Protein AF-A0A938DKQ5-F1 (afdb_monomer)

Radius of gyration: 28.53 Å; Cα contacts (8 Å, |Δi|>4): 12; chains: 1; bounding box: 39×79×62 Å

Secondary structure (DSSP, 8-state):
-------HHHHHHHHHHHHHHTS-HHHHHHHHHHHHHHHHHHHHHHHHHHHSPPPHHHHHHHHT---PSPP-THHHHGGGS---------------

Foldseek 3Di:
DDDDDDDPVVVVVLVVVCVVVVHDSVVSVVVVVVVVVVVVVVVVVVVVPVVDDQDPVSVVVVVVPPPDDDPPPVVVVVVPDDPDPPDDDDDDDDDD

Mean predicted aligned error: 17.16 Å

Structure (mmCIF, N/CA/C/O backbone):
data_AF-A0A938DKQ5-F1
#
_entry.id   AF-A0A938DKQ5-F1
#
loop_
_atom_site.group_PDB
_atom_site.id
_atom_site.type_symbol
_atom_site.label_atom_id
_atom_site.label_alt_id
_atom_site.label_comp_id
_atom_site.label_asym_id
_atom_site.label_entity_id
_atom_site.label_seq_id
_atom_site.pdbx_PDB_ins_code
_atom_site.Cartn_x
_atom_site.Cartn_y
_atom_site.Cartn_z
_atom_site.occupancy
_atom_site.B_iso_or_equiv
_atom_site.auth_seq_id
_atom_site.auth_comp_id
_atom_site.auth_asym_id
_atom_site.auth_atom_id
_atom_site.pdbx_PDB_model_num
ATOM 1 N N . MET A 1 1 ? 8.141 9.716 10.888 1.00 74.69 1 MET A N 1
ATOM 2 C CA . MET A 1 1 ? 6.676 9.574 11.025 1.00 74.69 1 MET A CA 1
ATOM 3 C C . MET A 1 1 ? 6.046 10.372 9.894 1.00 74.69 1 MET A C 1
ATOM 5 O O . MET A 1 1 ? 6.362 11.548 9.784 1.00 74.69 1 MET A O 1
ATOM 9 N N . LEU A 1 2 ? 5.272 9.738 9.011 1.00 79.25 2 LEU A N 1
ATOM 10 C CA . LEU A 1 2 ? 4.572 10.424 7.918 1.00 79.25 2 LEU A CA 1
ATOM 11 C C . LEU A 1 2 ? 3.162 10.771 8.406 1.00 79.25 2 LEU A C 1
ATOM 13 O O . LEU A 1 2 ? 2.487 9.900 8.950 1.00 79.25 2 LEU A O 1
ATOM 17 N N . SER A 1 3 ? 2.738 12.020 8.237 1.00 87.06 3 SER A N 1
ATOM 18 C CA . SER A 1 3 ? 1.382 12.465 8.561 1.00 87.06 3 SER A CA 1
ATOM 19 C C . SER A 1 3 ? 0.753 13.054 7.311 1.00 87.06 3 SER A C 1
ATOM 21 O O . SER A 1 3 ? 1.359 13.895 6.650 1.00 87.06 3 SER A O 1
ATOM 23 N N . PHE A 1 4 ? -0.443 12.591 6.976 1.00 89.00 4 PHE A N 1
ATOM 24 C CA . PHE A 1 4 ? -1.206 13.066 5.834 1.00 89.00 4 PHE A CA 1
ATOM 25 C C . PHE A 1 4 ? -2.685 13.094 6.200 1.00 89.00 4 PHE A C 1
ATOM 27 O O . PHE A 1 4 ? -3.130 12.387 7.107 1.00 89.00 4 PHE A O 1
ATOM 34 N N . ARG A 1 5 ? -3.442 13.947 5.510 1.00 94.62 5 ARG A N 1
ATOM 35 C CA . ARG A 1 5 ? -4.895 13.965 5.649 1.00 94.62 5 ARG A CA 1
ATOM 36 C C . ARG A 1 5 ? -5.495 12.884 4.769 1.00 94.62 5 ARG A C 1
ATOM 38 O O . ARG A 1 5 ? -5.070 12.699 3.634 1.00 94.62 5 ARG A O 1
ATOM 45 N N . VAL A 1 6 ? -6.482 12.204 5.317 1.00 93.75 6 VAL A N 1
ATOM 46 C CA . VAL A 1 6 ? -7.245 11.143 4.674 1.00 93.75 6 VAL A CA 1
ATOM 47 C C . VAL A 1 6 ? -8.717 11.412 4.956 1.00 93.75 6 VAL A C 1
ATOM 49 O O . VAL A 1 6 ? -9.039 12.050 5.965 1.00 93.75 6 VAL A O 1
ATOM 52 N N . ALA A 1 7 ? -9.589 10.992 4.047 1.00 97.19 7 ALA A N 1
ATOM 53 C CA . ALA A 1 7 ? -11.020 11.101 4.258 1.00 97.19 7 ALA A CA 1
ATOM 54 C C . ALA A 1 7 ? -11.444 10.240 5.463 1.00 97.19 7 ALA A C 1
ATOM 56 O O . ALA A 1 7 ? -10.782 9.251 5.801 1.00 97.19 7 ALA A O 1
ATOM 57 N N . THR A 1 8 ? -12.509 10.636 6.158 1.00 97.19 8 THR A N 1
ATOM 58 C CA . THR A 1 8 ? -12.945 9.940 7.380 1.00 97.19 8 THR A CA 1
ATOM 59 C C . THR A 1 8 ? -13.326 8.494 7.067 1.00 97.19 8 THR A C 1
ATOM 61 O O . THR A 1 8 ? -12.915 7.579 7.775 1.00 97.19 8 THR A O 1
ATOM 64 N N . GLU A 1 9 ? -14.019 8.288 5.951 1.00 97.69 9 GLU A N 1
ATOM 65 C CA . GLU A 1 9 ? -14.428 6.988 5.429 1.00 97.69 9 GLU A CA 1
ATOM 66 C C . GLU A 1 9 ? -13.240 6.042 5.195 1.00 97.69 9 GLU A C 1
ATOM 68 O O . GLU A 1 9 ? -13.275 4.876 5.591 1.00 97.69 9 GLU A O 1
ATOM 73 N N . ASP A 1 10 ? -12.144 6.552 4.637 1.00 96.31 10 ASP A N 1
ATOM 74 C CA . ASP A 1 10 ? -10.933 5.778 4.374 1.00 96.31 10 ASP A CA 1
ATOM 75 C C . ASP A 1 10 ? -10.202 5.428 5.680 1.00 96.31 10 ASP A C 1
ATOM 77 O O . ASP A 1 10 ? -9.670 4.324 5.838 1.00 96.31 10 ASP A O 1
ATOM 81 N N . ALA A 1 11 ? -10.195 6.347 6.651 1.00 95.56 11 ALA A N 1
ATOM 82 C CA . ALA A 1 11 ? -9.604 6.109 7.966 1.00 95.56 11 ALA A CA 1
ATOM 83 C C . ALA A 1 11 ? -10.373 5.037 8.760 1.00 95.56 11 ALA A C 1
ATOM 85 O O . ALA A 1 11 ? -9.761 4.188 9.425 1.00 95.56 11 ALA A O 1
ATOM 86 N N . GLU A 1 12 ? -11.703 5.054 8.674 1.00 97.88 12 GLU A N 1
ATOM 87 C CA . GLU A 1 12 ? -12.582 4.041 9.259 1.00 97.88 12 GLU A CA 1
ATOM 88 C C . GLU A 1 12 ? -12.397 2.690 8.569 1.00 97.88 12 GLU A C 1
ATOM 90 O O . GLU A 1 12 ? -12.208 1.674 9.243 1.00 97.88 12 GLU A O 1
ATOM 95 N N . ALA A 1 13 ? -12.347 2.674 7.235 1.00 97.56 13 ALA A N 1
ATOM 96 C CA . ALA A 1 13 ? -12.095 1.464 6.465 1.00 97.56 13 ALA A CA 1
ATOM 97 C C . ALA A 1 13 ? -10.741 0.835 6.826 1.00 97.56 13 ALA A C 1
ATOM 99 O O . ALA A 1 13 ? -10.674 -0.369 7.090 1.00 97.56 13 ALA A O 1
ATOM 100 N N . ALA A 1 14 ? -9.673 1.637 6.907 1.00 96.50 14 ALA A N 1
ATOM 101 C CA . ALA A 1 14 ? -8.346 1.169 7.302 1.00 96.50 14 ALA A CA 1
ATOM 102 C C . ALA A 1 14 ? -8.347 0.586 8.722 1.00 96.50 14 ALA A C 1
ATOM 104 O O . ALA A 1 14 ? -7.757 -0.467 8.960 1.00 96.50 14 ALA A O 1
ATOM 105 N N . THR A 1 15 ? -9.045 1.234 9.657 1.00 96.94 15 THR A N 1
ATOM 106 C CA . THR A 1 15 ? -9.203 0.736 11.031 1.00 96.94 15 THR A CA 1
ATOM 107 C C . THR A 1 15 ? -9.962 -0.593 11.056 1.00 96.94 15 THR A C 1
ATOM 109 O O . THR A 1 15 ? -9.522 -1.546 11.699 1.00 96.94 15 THR A O 1
ATOM 112 N N . GLY A 1 16 ? -11.062 -0.700 10.308 1.00 98.31 16 GLY A N 1
ATOM 113 C CA . GLY A 1 16 ? -11.862 -1.920 10.224 1.00 98.31 16 GLY A CA 1
ATOM 114 C C . GLY A 1 16 ? -11.102 -3.095 9.605 1.00 98.31 16 GLY A C 1
ATO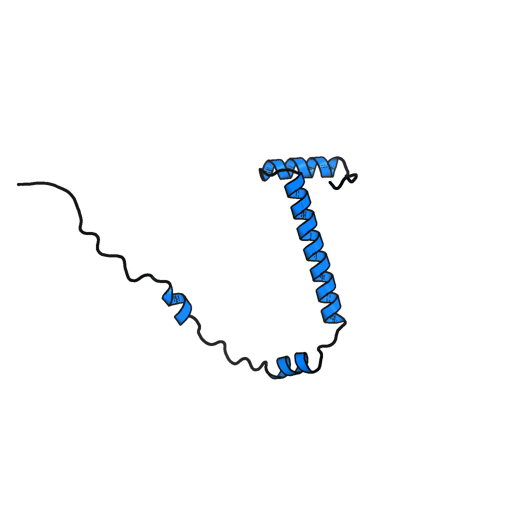M 115 O O . GLY A 1 16 ? -11.181 -4.215 10.107 1.00 98.31 16 GLY A O 1
ATOM 116 N N . TRP A 1 17 ? -10.337 -2.853 8.538 1.00 98.38 17 TRP A N 1
ATOM 117 C CA . TRP A 1 17 ? -9.495 -3.880 7.920 1.00 98.38 17 TRP A CA 1
ATOM 118 C C . TRP A 1 17 ? -8.338 -4.302 8.818 1.00 98.38 17 TRP A C 1
ATOM 120 O O . TRP A 1 17 ? -8.107 -5.500 8.956 1.00 98.38 17 TRP A O 1
ATOM 130 N N . ALA A 1 18 ? -7.658 -3.356 9.469 1.00 98.12 18 ALA A N 1
ATOM 131 C CA . ALA A 1 18 ? -6.598 -3.662 10.427 1.00 98.12 18 ALA A CA 1
ATOM 132 C C . ALA A 1 18 ? -7.118 -4.561 11.562 1.00 98.12 18 ALA A C 1
ATOM 134 O O . ALA A 1 18 ? -6.508 -5.584 11.866 1.00 98.12 18 ALA A O 1
ATOM 135 N N . GLY A 1 19 ? -8.308 -4.250 12.094 1.00 98.31 19 GLY A N 1
ATOM 136 C CA . GLY A 1 19 ? -8.985 -5.078 13.094 1.00 98.31 19 GLY A CA 1
ATOM 137 C C . GLY A 1 19 ? -9.310 -6.489 12.596 1.00 98.31 19 GLY A C 1
ATOM 138 O O . GLY A 1 19 ? -9.021 -7.460 13.289 1.00 98.31 19 GLY A O 1
ATOM 139 N N . ARG A 1 20 ? -9.848 -6.629 11.375 1.00 98.31 20 ARG A N 1
ATOM 140 C CA . ARG A 1 20 ? -10.135 -7.948 10.773 1.00 98.31 20 ARG A CA 1
ATOM 141 C C . ARG A 1 20 ? -8.882 -8.782 10.517 1.00 98.31 20 ARG A C 1
ATOM 143 O O . ARG A 1 20 ? -8.936 -10.000 10.623 1.00 98.31 20 ARG A O 1
ATOM 150 N N . LEU A 1 21 ? -7.782 -8.130 10.155 1.00 97.50 21 LEU A N 1
ATOM 151 C CA . LEU A 1 21 ? -6.503 -8.776 9.863 1.00 97.50 21 LEU A CA 1
ATOM 152 C C . LEU A 1 21 ? -5.664 -9.027 11.126 1.00 97.50 21 LEU A C 1
ATOM 154 O O . LEU A 1 21 ? -4.646 -9.706 11.043 1.00 97.50 21 LEU A O 1
ATOM 158 N N . GLY A 1 22 ? -6.070 -8.489 12.282 1.00 98.19 22 GLY A N 1
ATOM 159 C CA . GLY A 1 22 ? -5.327 -8.621 13.537 1.00 98.19 22 GLY A CA 1
ATOM 160 C C . GLY A 1 22 ? -3.974 -7.902 13.528 1.00 98.19 22 GLY A C 1
ATOM 161 O O . GLY A 1 22 ? -3.062 -8.313 14.241 1.00 98.19 22 GLY A O 1
ATOM 162 N N . ILE A 1 23 ? -3.827 -6.852 12.716 1.00 98.19 23 ILE A N 1
ATOM 163 C CA . ILE A 1 23 ? -2.583 -6.083 12.575 1.00 98.19 23 ILE A CA 1
ATOM 164 C C . ILE A 1 23 ? -2.785 -4.627 12.980 1.00 98.19 23 ILE A C 1
ATOM 166 O O . ILE A 1 23 ? -3.905 -4.121 13.035 1.00 98.19 23 ILE A O 1
ATOM 170 N N . ASP A 1 24 ? -1.682 -3.922 13.220 1.00 97.12 24 ASP A N 1
ATOM 171 C CA . ASP A 1 24 ? -1.740 -2.487 13.475 1.00 97.12 24 ASP A CA 1
ATOM 172 C C . ASP A 1 24 ? -2.086 -1.694 12.201 1.00 97.12 24 ASP A C 1
ATOM 174 O O . ASP A 1 24 ? -1.649 -2.013 11.090 1.00 97.12 24 ASP A O 1
ATOM 178 N N . ARG A 1 25 ? -2.819 -0.586 12.359 1.00 94.94 25 ARG A N 1
ATOM 179 C CA . ARG A 1 25 ? -3.184 0.299 11.242 1.00 94.94 25 ARG A CA 1
ATOM 180 C C . ARG A 1 25 ? -1.955 0.833 10.502 1.00 94.94 25 ARG A C 1
ATOM 182 O O . ARG A 1 25 ? -1.978 0.953 9.279 1.00 94.94 25 ARG A O 1
ATOM 189 N N . SER A 1 26 ? -0.875 1.162 11.214 1.00 94.38 26 SER A N 1
ATOM 190 C CA . SER A 1 26 ? 0.360 1.638 10.580 1.00 94.38 26 SER A CA 1
ATOM 191 C C . SER A 1 26 ? 1.054 0.544 9.773 1.00 94.38 26 SER A C 1
ATOM 193 O O . SER A 1 26 ? 1.684 0.853 8.762 1.00 94.38 26 SER A O 1
ATOM 195 N N . GLN A 1 27 ? 0.920 -0.723 10.179 1.00 96.75 27 GLN A N 1
ATOM 196 C CA . GLN A 1 27 ? 1.418 -1.859 9.412 1.00 96.75 27 GLN A CA 1
ATOM 197 C C . GLN A 1 27 ? 0.638 -2.002 8.105 1.00 96.75 27 GLN A C 1
ATOM 199 O O . GLN A 1 27 ? 1.257 -2.001 7.045 1.00 96.75 27 GLN A O 1
ATOM 204 N N . LEU A 1 28 ? -0.698 -1.994 8.168 1.00 96.88 28 LEU A N 1
ATOM 205 C CA . LEU A 1 28 ? -1.556 -2.054 6.980 1.00 96.88 28 LEU A CA 1
ATOM 206 C C . LEU A 1 28 ? -1.199 -0.963 5.956 1.00 96.88 28 LEU A C 1
ATOM 208 O O . LEU A 1 28 ? -1.001 -1.247 4.777 1.00 96.88 28 LEU A O 1
ATOM 212 N N . LEU A 1 29 ? -1.077 0.288 6.411 1.00 95.44 29 LEU A N 1
ATOM 213 C CA . LEU A 1 29 ? -0.761 1.419 5.533 1.00 95.44 29 LEU A CA 1
ATOM 214 C C . LEU A 1 29 ? 0.659 1.339 4.958 1.00 95.44 29 LEU A C 1
ATOM 216 O O . LEU A 1 29 ? 0.875 1.700 3.801 1.00 95.44 29 LEU A O 1
ATOM 220 N N . ARG A 1 30 ? 1.631 0.854 5.741 1.00 94.94 30 ARG A N 1
ATOM 221 C CA . ARG A 1 30 ? 3.007 0.645 5.267 1.00 94.94 30 ARG A CA 1
ATOM 222 C C . ARG A 1 30 ? 3.059 -0.422 4.177 1.00 94.94 30 ARG A C 1
ATOM 224 O O . ARG A 1 30 ? 3.771 -0.242 3.192 1.00 94.94 30 ARG A O 1
ATOM 231 N N . ASP A 1 31 ? 2.304 -1.500 4.343 1.00 97.00 31 ASP A N 1
ATOM 232 C CA . ASP A 1 31 ? 2.253 -2.598 3.380 1.00 97.00 31 ASP A CA 1
ATOM 233 C C . ASP A 1 31 ? 1.559 -2.166 2.089 1.00 97.00 31 ASP A C 1
ATOM 235 O O . ASP A 1 31 ? 2.102 -2.375 1.004 1.00 97.00 31 ASP A O 1
ATOM 239 N N . ALA A 1 32 ? 0.436 -1.452 2.197 1.00 95.94 32 ALA A N 1
ATOM 240 C CA . ALA A 1 32 ? -0.253 -0.873 1.048 1.00 95.94 32 ALA A CA 1
ATOM 241 C C . ALA A 1 32 ? 0.645 0.097 0.260 1.00 95.94 32 ALA A C 1
ATOM 243 O O . ALA A 1 32 ? 0.748 -0.009 -0.964 1.00 95.94 32 ALA A O 1
ATOM 244 N N . LEU A 1 33 ? 1.348 1.003 0.952 1.00 95.31 33 LEU A N 1
ATOM 245 C CA . LEU A 1 33 ? 2.290 1.929 0.318 1.00 95.31 33 LEU A CA 1
ATOM 246 C C . LEU A 1 33 ? 3.418 1.175 -0.390 1.00 95.31 33 LEU A C 1
ATOM 248 O O . LEU A 1 33 ? 3.744 1.481 -1.534 1.00 95.31 33 LEU A O 1
ATOM 252 N N . ARG A 1 34 ? 4.000 0.171 0.269 1.00 96.38 34 ARG A N 1
ATOM 253 C CA . ARG A 1 34 ? 5.073 -0.643 -0.306 1.00 96.38 34 ARG A CA 1
ATOM 254 C C . ARG A 1 34 ? 4.615 -1.377 -1.564 1.00 96.38 34 ARG A C 1
ATOM 256 O O . ARG A 1 34 ? 5.311 -1.307 -2.570 1.00 96.38 34 ARG A O 1
ATOM 263 N N . HIS A 1 35 ? 3.445 -2.014 -1.544 1.00 96.88 35 HIS A N 1
ATOM 264 C CA . HIS A 1 35 ? 2.886 -2.665 -2.732 1.00 96.88 35 HIS A CA 1
ATOM 265 C C . HIS A 1 35 ? 2.639 -1.670 -3.868 1.00 96.88 35 HIS A C 1
ATOM 267 O O . HIS A 1 35 ? 2.955 -1.958 -5.021 1.00 96.88 35 HIS A O 1
ATOM 273 N N . HIS A 1 36 ? 2.133 -0.476 -3.552 1.00 96.12 36 HIS A N 1
ATOM 274 C CA . HIS A 1 36 ? 1.902 0.550 -4.562 1.00 96.12 36 HIS A CA 1
ATOM 275 C C . HIS A 1 36 ? 3.206 1.049 -5.198 1.00 96.12 36 HIS A C 1
ATOM 277 O O . HIS A 1 36 ? 3.272 1.194 -6.416 1.00 96.12 36 HIS A O 1
ATOM 283 N N . LEU A 1 37 ? 4.253 1.265 -4.395 1.00 95.81 37 LEU A N 1
ATOM 284 C CA . LEU A 1 37 ? 5.566 1.677 -4.894 1.00 95.81 37 LEU A CA 1
ATOM 285 C C . LEU A 1 37 ? 6.216 0.598 -5.764 1.00 95.81 37 LEU A C 1
ATOM 287 O O . LEU A 1 37 ? 6.773 0.925 -6.806 1.00 95.81 37 LEU A O 1
ATOM 291 N N . VAL A 1 38 ? 6.108 -0.675 -5.376 1.00 95.50 38 VAL A N 1
ATOM 292 C CA . VAL A 1 38 ? 6.601 -1.797 -6.191 1.00 95.50 38 VAL A CA 1
ATOM 293 C C . VAL A 1 38 ? 5.871 -1.858 -7.532 1.00 95.50 38 VAL A C 1
ATOM 295 O O . VAL A 1 38 ? 6.520 -1.994 -8.564 1.00 95.50 38 VAL A O 1
ATOM 298 N N . ARG A 1 39 ? 4.543 -1.689 -7.544 1.00 93.31 39 ARG A N 1
ATOM 299 C CA . ARG A 1 39 ? 3.764 -1.631 -8.789 1.00 93.31 39 ARG A CA 1
ATOM 300 C C . ARG A 1 39 ? 4.224 -0.483 -9.694 1.00 93.31 39 ARG A C 1
ATOM 302 O O . ARG A 1 39 ? 4.453 -0.710 -10.873 1.00 93.31 39 ARG A O 1
ATOM 309 N N . LEU A 1 40 ? 4.395 0.723 -9.145 1.00 93.69 40 LEU A N 1
ATOM 310 C CA . LEU A 1 40 ? 4.870 1.886 -9.907 1.00 93.69 40 LEU A CA 1
ATOM 311 C C . LEU A 1 40 ? 6.284 1.685 -10.467 1.00 93.69 40 LEU A C 1
ATOM 313 O O . LEU A 1 40 ? 6.565 2.104 -11.587 1.00 93.69 40 LEU A O 1
ATOM 317 N N . ALA A 1 41 ? 7.174 1.054 -9.696 1.00 86.50 41 ALA A N 1
ATOM 318 C CA . ALA A 1 41 ? 8.509 0.707 -10.170 1.00 86.50 41 ALA A CA 1
ATOM 319 C C . ALA A 1 41 ? 8.437 -0.297 -11.329 1.00 86.50 41 ALA A C 1
ATOM 321 O O . ALA A 1 41 ? 9.060 -0.069 -12.358 1.00 86.50 41 ALA A O 1
ATOM 322 N N . GLY A 1 42 ? 7.606 -1.336 -11.205 1.00 82.12 42 GLY A N 1
ATOM 323 C CA . GLY A 1 42 ? 7.397 -2.320 -12.268 1.00 82.12 42 GLY A CA 1
ATOM 324 C C . GLY A 1 42 ? 6.809 -1.719 -13.549 1.00 82.12 42 GLY A C 1
ATOM 325 O O . GLY A 1 42 ? 7.278 -2.036 -14.635 1.00 82.12 42 GLY A O 1
ATOM 326 N N . GLU A 1 43 ? 5.831 -0.816 -13.444 1.00 84.06 43 GLU A N 1
ATOM 327 C CA . GLU A 1 43 ? 5.273 -0.099 -14.606 1.00 84.06 43 GLU A CA 1
ATOM 328 C C . GLU A 1 43 ? 6.348 0.717 -15.327 1.00 84.06 43 GLU A C 1
ATOM 330 O O . GLU A 1 43 ? 6.473 0.658 -16.548 1.00 84.06 43 GLU A O 1
ATOM 335 N N . ARG A 1 44 ? 7.189 1.411 -14.558 1.00 72.81 44 ARG A N 1
ATOM 336 C CA . ARG A 1 44 ? 8.305 2.183 -15.102 1.00 72.81 44 ARG A CA 1
ATOM 337 C C . ARG A 1 44 ? 9.390 1.297 -15.719 1.00 72.81 44 ARG A C 1
ATOM 339 O O . ARG A 1 44 ? 9.993 1.701 -16.710 1.00 72.81 44 ARG A O 1
ATOM 346 N N . ASP A 1 45 ? 9.640 0.120 -15.156 1.00 75.19 45 ASP A N 1
ATOM 347 C CA . ASP A 1 45 ? 10.569 -0.850 -15.734 1.00 75.19 45 ASP A CA 1
ATOM 348 C C . ASP A 1 45 ? 10.030 -1.376 -17.068 1.00 75.19 45 ASP A C 1
ATOM 350 O O . ASP A 1 45 ? 10.776 -1.407 -18.042 1.00 75.19 45 ASP A O 1
ATOM 354 N N . VAL A 1 46 ? 8.736 -1.707 -17.164 1.00 71.75 46 VAL A N 1
ATOM 355 C CA . VAL A 1 46 ? 8.098 -2.100 -18.435 1.00 71.75 46 VAL A CA 1
ATOM 356 C C . VAL A 1 46 ? 8.235 -0.993 -19.480 1.00 71.75 46 VAL A C 1
ATOM 358 O O . VAL A 1 46 ? 8.667 -1.270 -20.598 1.00 71.75 46 VAL A O 1
ATOM 361 N N . ASP A 1 47 ? 7.954 0.260 -19.120 1.00 69.62 47 ASP A N 1
ATOM 362 C CA . ASP A 1 47 ? 8.152 1.396 -20.026 1.00 69.62 47 ASP A CA 1
ATOM 363 C C . ASP A 1 47 ? 9.622 1.529 -20.458 1.00 69.62 47 ASP A C 1
ATOM 365 O O . ASP A 1 47 ? 9.913 1.788 -21.627 1.00 69.62 47 ASP A O 1
ATOM 369 N N . ALA A 1 48 ? 10.572 1.305 -19.546 1.00 65.69 48 ALA A N 1
ATOM 370 C CA . ALA A 1 48 ? 11.997 1.324 -19.865 1.00 65.69 48 ALA A CA 1
ATOM 371 C C . ALA A 1 48 ? 12.394 0.198 -20.836 1.00 65.69 48 ALA A C 1
ATOM 373 O O . ALA A 1 48 ? 13.157 0.451 -21.769 1.00 65.69 48 ALA A O 1
ATOM 374 N N . TRP A 1 49 ? 11.848 -1.010 -20.664 1.00 60.47 49 TRP A N 1
ATOM 375 C CA . TRP A 1 49 ? 12.036 -2.139 -21.583 1.00 60.47 49 TRP A CA 1
ATOM 376 C C . TRP A 1 49 ? 11.398 -1.897 -22.958 1.00 60.47 49 TRP A C 1
ATOM 378 O O . TRP A 1 49 ? 11.948 -2.330 -23.965 1.00 60.47 49 TRP A O 1
ATOM 388 N N . LEU A 1 50 ? 10.272 -1.179 -23.029 1.00 67.81 50 LEU A N 1
ATOM 389 C CA . LEU A 1 50 ? 9.626 -0.821 -24.298 1.00 67.81 50 LEU A CA 1
ATOM 390 C C . LEU A 1 50 ? 10.372 0.289 -25.055 1.00 67.81 50 LEU A C 1
ATOM 392 O O . LEU A 1 50 ? 10.372 0.305 -26.285 1.00 67.81 50 LEU A O 1
ATOM 396 N N . ILE A 1 51 ? 11.000 1.223 -24.336 1.00 71.31 51 ILE A N 1
ATOM 397 C CA . ILE A 1 51 ? 11.697 2.374 -24.929 1.00 71.31 51 ILE A CA 1
ATOM 398 C C . ILE A 1 51 ? 13.152 2.039 -25.282 1.00 71.31 51 ILE A C 1
ATOM 400 O O . ILE A 1 51 ? 13.703 2.625 -26.217 1.00 71.31 51 ILE A O 1
ATOM 404 N N . ARG A 1 52 ? 13.791 1.106 -24.564 1.00 64.75 52 ARG A N 1
ATOM 405 C CA . ARG A 1 52 ? 15.160 0.668 -24.851 1.00 64.75 52 ARG A CA 1
ATOM 406 C C . ARG A 1 52 ? 15.129 -0.557 -25.771 1.00 64.75 52 ARG A C 1
ATOM 408 O O . ARG A 1 52 ? 14.907 -1.662 -25.283 1.00 64.75 52 ARG A O 1
ATOM 415 N N . PRO A 1 53 ? 15.396 -0.411 -27.083 1.00 64.12 53 PRO A N 1
ATOM 416 C CA . PRO A 1 53 ? 15.650 -1.580 -27.913 1.00 64.12 53 PRO A CA 1
ATOM 417 C C . PRO A 1 53 ? 16.827 -2.370 -27.327 1.00 64.12 53 PRO A C 1
ATOM 419 O O . PRO A 1 53 ? 17.828 -1.763 -26.936 1.00 64.12 53 PRO A O 1
ATOM 422 N N . LEU A 1 54 ? 16.689 -3.702 -27.281 1.00 70.62 54 LEU A N 1
ATOM 423 C CA . LEU A 1 54 ? 17.726 -4.630 -26.813 1.00 70.62 54 LEU A CA 1
ATOM 424 C C . LEU A 1 54 ? 19.063 -4.259 -27.447 1.00 70.62 54 LEU A C 1
ATOM 426 O O . LEU A 1 54 ? 19.132 -4.079 -28.671 1.00 70.62 54 LEU A O 1
ATOM 430 N N . ASP A 1 55 ? 20.105 -4.127 -26.635 1.00 76.50 55 ASP A N 1
ATOM 431 C CA . ASP A 1 55 ? 21.436 -3.884 -27.170 1.00 76.50 55 ASP A CA 1
ATOM 432 C C . ASP A 1 55 ? 21.969 -5.118 -27.917 1.00 76.50 55 ASP A C 1
ATOM 434 O O . ASP A 1 55 ? 21.386 -6.201 -27.881 1.00 76.50 55 ASP A O 1
ATOM 438 N N . GLU A 1 56 ? 23.066 -4.948 -28.654 1.00 73.94 56 GLU A N 1
ATOM 439 C CA . GLU A 1 56 ? 23.623 -6.008 -29.504 1.00 73.94 56 GLU A CA 1
ATOM 440 C C . GLU A 1 56 ? 23.948 -7.292 -28.719 1.00 73.94 56 GLU A C 1
ATOM 442 O O . GLU A 1 56 ? 23.822 -8.396 -29.243 1.00 73.94 56 GLU A O 1
ATOM 447 N N . ARG A 1 57 ? 24.324 -7.170 -27.438 1.00 72.88 57 ARG A N 1
ATOM 448 C CA . ARG A 1 57 ? 24.661 -8.322 -26.590 1.00 72.88 57 ARG A CA 1
ATOM 449 C C . ARG A 1 57 ? 23.407 -9.029 -26.090 1.00 72.88 57 ARG A C 1
ATOM 451 O O . ARG A 1 57 ? 23.365 -10.254 -26.076 1.00 72.88 57 ARG A O 1
ATOM 458 N N . GLU A 1 58 ? 22.393 -8.266 -25.697 1.00 75.25 58 GLU A N 1
ATOM 459 C CA . GLU A 1 58 ? 21.084 -8.783 -25.291 1.00 75.25 58 GLU A CA 1
ATOM 460 C C . GLU A 1 58 ? 20.356 -9.445 -26.476 1.00 75.25 58 GLU A C 1
ATOM 462 O O . GLU A 1 58 ? 19.689 -10.466 -26.313 1.00 75.25 58 GLU A O 1
ATOM 467 N N . ARG A 1 59 ? 20.538 -8.917 -27.692 1.00 73.94 59 ARG A N 1
ATOM 468 C CA . ARG A 1 59 ? 19.993 -9.490 -28.929 1.00 73.94 59 ARG A CA 1
ATOM 469 C C . ARG A 1 59 ? 20.678 -10.799 -29.316 1.00 73.94 59 ARG A C 1
ATOM 471 O O . ARG A 1 59 ? 19.988 -11.748 -29.669 1.00 73.94 59 ARG A O 1
ATOM 478 N N . ALA A 1 60 ? 21.995 -10.894 -29.132 1.00 76.50 60 ALA A N 1
ATOM 479 C CA . ALA A 1 60 ? 22.735 -12.140 -29.330 1.00 76.50 60 ALA A CA 1
ATOM 480 C C . ALA A 1 60 ? 22.266 -13.277 -28.395 1.00 76.50 60 ALA A C 1
ATOM 482 O O . ALA A 1 60 ? 22.385 -14.445 -28.750 1.00 76.50 60 ALA A O 1
ATOM 483 N N . LEU A 1 61 ? 21.697 -12.966 -27.220 1.00 69.62 61 LEU A N 1
ATOM 484 C CA . LEU A 1 61 ? 21.057 -13.971 -26.358 1.00 69.62 61 LEU A CA 1
ATOM 485 C C . LEU A 1 61 ? 19.722 -14.485 -26.919 1.00 69.62 61 LEU A C 1
ATOM 487 O O . LEU A 1 61 ? 19.373 -15.638 -26.669 1.00 69.62 61 LEU A O 1
ATOM 491 N N . ALA A 1 62 ? 18.982 -13.664 -27.669 1.00 66.94 62 ALA A N 1
ATOM 492 C CA . ALA A 1 62 ? 17.759 -14.097 -28.345 1.00 66.94 62 ALA A CA 1
ATOM 493 C C . ALA A 1 62 ? 18.065 -15.050 -29.513 1.00 66.94 62 ALA A C 1
ATOM 495 O O . ALA A 1 62 ? 17.307 -15.987 -29.744 1.00 66.94 62 ALA A O 1
ATOM 496 N N . ASP A 1 63 ? 19.208 -14.874 -30.182 1.00 66.00 63 ASP A N 1
ATOM 497 C CA . ASP A 1 63 ? 19.679 -15.784 -31.237 1.00 66.00 63 ASP A CA 1
ATOM 498 C C . ASP A 1 63 ? 20.075 -17.170 -30.694 1.00 66.00 63 ASP A C 1
ATOM 500 O O . ASP A 1 63 ? 20.042 -18.161 -31.421 1.00 66.00 63 ASP A O 1
ATOM 504 N N . VAL A 1 64 ? 20.412 -17.263 -29.402 1.00 66.50 64 VAL A N 1
ATOM 505 C CA . VAL A 1 64 ? 20.723 -18.525 -28.703 1.00 66.50 64 VAL A CA 1
ATOM 506 C C . VAL A 1 64 ? 19.449 -19.243 -28.234 1.00 66.50 64 VAL A C 1
ATOM 508 O O . VAL A 1 64 ? 19.520 -20.373 -27.759 1.00 66.50 64 VAL A O 1
ATOM 511 N N . ALA A 1 65 ? 18.267 -18.637 -28.393 1.00 56.31 65 ALA A N 1
ATOM 512 C CA . ALA A 1 65 ? 17.022 -19.161 -27.846 1.00 56.31 65 ALA A CA 1
ATOM 513 C C . ALA A 1 65 ? 16.393 -20.333 -28.626 1.00 56.31 65 ALA A C 1
ATOM 515 O O . ALA A 1 65 ? 15.182 -20.531 -28.558 1.00 56.31 65 ALA A O 1
ATOM 516 N N . ASP A 1 66 ? 17.207 -21.166 -29.276 1.00 61.91 66 ASP A N 1
ATOM 517 C CA . ASP A 1 66 ? 16.873 -22.574 -29.521 1.00 61.91 66 ASP A CA 1
ATOM 518 C C . ASP A 1 66 ? 17.167 -23.367 -28.237 1.00 61.91 66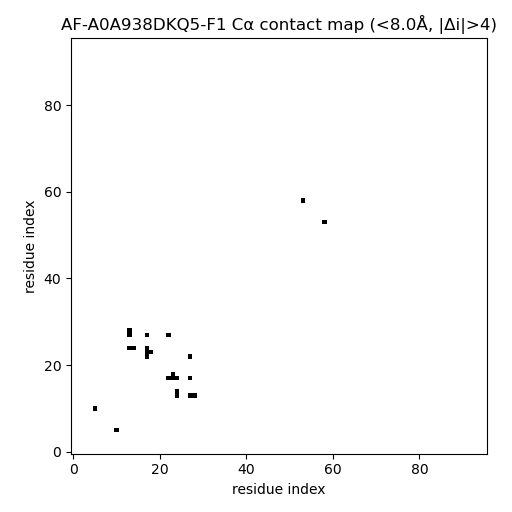 ASP A C 1
ATOM 520 O O . ASP A 1 66 ? 18.010 -24.265 -28.183 1.00 61.91 66 ASP A O 1
ATOM 524 N N . TRP A 1 67 ? 16.511 -22.960 -27.143 1.00 65.12 67 TRP A N 1
ATOM 525 C CA . TRP A 1 67 ? 16.469 -23.758 -25.926 1.00 65.12 67 TRP A CA 1
ATOM 526 C C . TRP A 1 67 ? 15.647 -24.984 -26.299 1.00 65.12 67 TRP A C 1
ATOM 528 O O . TRP A 1 67 ? 14.416 -24.938 -26.281 1.00 65.12 67 TRP A O 1
ATOM 538 N N . GLY A 1 68 ? 16.340 -26.031 -26.748 1.00 67.25 68 GLY A N 1
ATOM 539 C CA . GLY A 1 68 ? 15.749 -27.307 -27.123 1.00 67.25 68 GLY A CA 1
ATOM 540 C C . GLY A 1 68 ? 14.780 -27.836 -26.055 1.00 67.25 68 GLY A C 1
ATOM 541 O O . GLY A 1 68 ? 14.684 -27.280 -24.957 1.00 67.25 68 GLY A O 1
ATOM 542 N N . PRO A 1 69 ? 14.028 -28.906 -26.361 1.00 72.38 69 PRO A N 1
ATOM 543 C CA . PRO A 1 69 ? 12.974 -29.413 -25.487 1.00 72.38 69 PRO A CA 1
ATOM 544 C C . PRO A 1 69 ? 13.473 -29.519 -24.045 1.00 72.38 69 PRO A C 1
ATOM 546 O O . PRO A 1 69 ? 14.537 -30.085 -23.804 1.00 72.38 69 PRO A O 1
ATOM 549 N N . ALA A 1 70 ? 12.721 -28.923 -23.115 1.00 71.06 70 ALA A N 1
ATOM 550 C CA . ALA A 1 70 ? 13.110 -28.863 -21.715 1.00 71.06 70 ALA A CA 1
ATOM 551 C C . ALA A 1 70 ? 13.469 -30.270 -21.220 1.00 71.06 70 ALA A C 1
ATOM 553 O O . ALA A 1 70 ? 12.645 -31.183 -21.304 1.00 71.06 70 ALA A O 1
ATOM 554 N N . GLU A 1 71 ? 14.707 -30.440 -20.752 1.00 68.19 71 GLU A N 1
ATOM 555 C CA . GLU A 1 71 ? 15.158 -31.701 -20.167 1.00 68.19 71 GLU A CA 1
ATOM 556 C C . GLU A 1 71 ? 14.230 -32.099 -19.010 1.00 68.19 71 GLU A C 1
ATOM 558 O O . GLU A 1 71 ? 13.706 -31.246 -18.288 1.00 68.19 71 GLU A O 1
ATOM 563 N N . ASP A 1 72 ? 13.992 -33.400 -18.851 1.00 70.38 72 ASP A N 1
ATOM 564 C CA . ASP A 1 72 ? 13.131 -33.908 -17.789 1.00 70.38 72 ASP A CA 1
ATOM 565 C C . ASP A 1 72 ? 13.869 -33.861 -16.443 1.00 70.38 72 ASP A C 1
ATOM 567 O O . ASP A 1 72 ? 14.627 -34.757 -16.073 1.00 70.38 72 ASP A O 1
ATOM 571 N N . TRP A 1 73 ? 13.636 -32.788 -15.690 1.00 77.88 73 TRP A N 1
ATOM 572 C CA . TRP A 1 73 ? 14.191 -32.586 -14.352 1.00 77.88 73 TRP A CA 1
ATOM 573 C C . TRP A 1 73 ? 13.463 -33.397 -13.262 1.00 77.88 73 TRP A C 1
ATOM 575 O O . TRP A 1 73 ? 13.712 -33.184 -12.075 1.00 77.88 73 TRP A O 1
ATOM 585 N N . SER A 1 74 ? 12.586 -34.348 -13.612 1.00 76.81 74 SER A N 1
ATOM 586 C CA . SER A 1 74 ? 11.859 -35.184 -12.637 1.00 76.81 74 SER A CA 1
ATOM 587 C C . SER A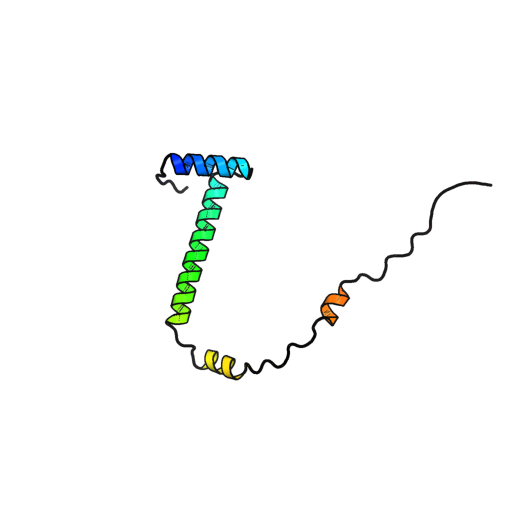 1 74 ? 12.784 -36.021 -11.737 1.00 76.81 74 SE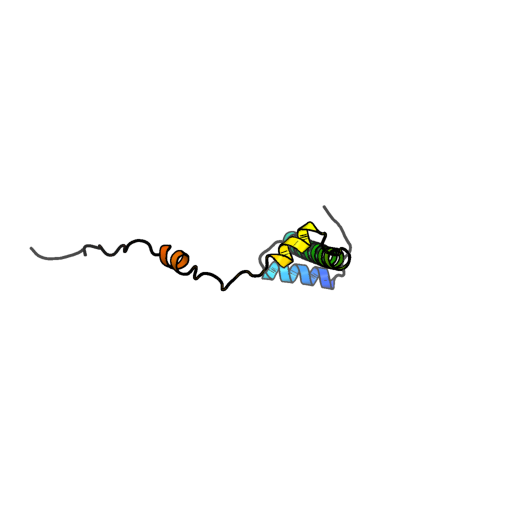R A C 1
ATOM 589 O O . SER A 1 74 ? 12.449 -36.302 -10.585 1.00 76.81 74 SER A O 1
ATOM 591 N N . GLU A 1 75 ? 13.995 -36.339 -12.205 1.00 71.88 75 GLU A N 1
ATOM 592 C CA . GLU A 1 75 ? 15.091 -36.962 -11.435 1.00 71.88 75 GLU A CA 1
ATOM 593 C C . GLU A 1 75 ? 15.549 -36.123 -10.220 1.00 71.88 75 GLU A C 1
ATOM 595 O O . GLU A 1 75 ? 16.091 -36.638 -9.236 1.00 71.88 75 GLU A O 1
ATOM 600 N N . TRP A 1 76 ? 15.359 -34.802 -10.255 1.00 67.81 76 TRP A N 1
ATOM 601 C CA . TRP A 1 76 ? 15.550 -33.951 -9.080 1.00 67.81 76 TRP A CA 1
ATOM 602 C C . TRP A 1 76 ? 14.406 -34.164 -8.092 1.00 67.81 76 TRP A C 1
ATOM 604 O O . TRP A 1 76 ? 14.656 -34.326 -6.896 1.00 67.81 76 TRP A O 1
ATOM 614 N N . ALA A 1 77 ? 13.159 -34.135 -8.569 1.00 73.00 77 ALA A N 1
ATOM 615 C CA . ALA A 1 77 ? 11.967 -34.142 -7.721 1.00 73.00 77 ALA A CA 1
ATOM 616 C C . ALA A 1 77 ? 11.884 -35.410 -6.853 1.00 73.00 77 ALA A C 1
ATOM 618 O O . ALA A 1 77 ? 11.616 -35.316 -5.655 1.00 73.00 77 ALA A O 1
ATOM 619 N N . ASN A 1 78 ? 12.241 -36.566 -7.418 1.00 68.12 78 ASN A N 1
ATOM 620 C CA . ASN A 1 78 ? 12.203 -37.862 -6.729 1.00 68.12 78 ASN A CA 1
ATOM 621 C C . ASN A 1 78 ? 13.339 -38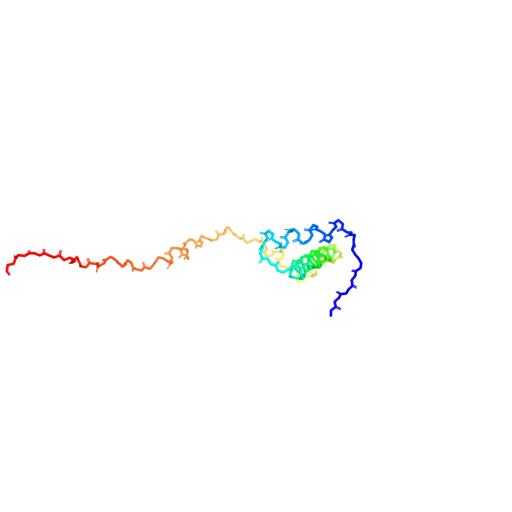.080 -5.714 1.00 68.12 78 ASN A C 1
ATOM 623 O O . ASN A 1 78 ? 13.324 -39.050 -4.964 1.00 68.12 78 ASN A O 1
ATOM 627 N N . ARG A 1 79 ? 14.329 -37.181 -5.647 1.00 67.75 79 ARG A N 1
ATOM 628 C CA . ARG A 1 79 ? 15.446 -37.269 -4.686 1.00 67.75 79 ARG A CA 1
ATOM 629 C C . ARG A 1 79 ? 15.064 -36.820 -3.275 1.00 67.75 79 ARG A C 1
ATOM 631 O O . ARG A 1 79 ? 15.849 -36.995 -2.349 1.00 67.75 79 ARG A O 1
ATOM 638 N N . SER A 1 80 ? 13.891 -36.208 -3.124 1.00 61.03 80 SER A N 1
ATOM 639 C CA . SER A 1 80 ? 13.416 -35.684 -1.840 1.00 61.03 80 SER A CA 1
ATOM 640 C C . SER A 1 80 ? 12.718 -36.736 -0.978 1.00 61.03 80 SER A C 1
ATOM 642 O O . SER A 1 80 ? 12.330 -36.403 0.140 1.00 61.03 80 SER A O 1
ATOM 644 N N . ASP A 1 81 ? 12.574 -37.979 -1.452 1.00 59.31 81 ASP A N 1
ATOM 645 C CA . ASP A 1 81 ? 12.115 -39.065 -0.591 1.00 59.31 81 ASP A CA 1
ATOM 646 C C . ASP A 1 81 ? 13.257 -39.490 0.348 1.00 59.31 81 ASP A C 1
ATOM 648 O O . ASP A 1 81 ? 14.309 -39.950 -0.114 1.00 59.31 81 ASP A O 1
ATOM 652 N N . PRO A 1 82 ? 13.100 -39.325 1.675 1.00 61.78 82 PRO A N 1
ATOM 653 C CA . PRO A 1 82 ? 14.047 -39.894 2.619 1.00 61.78 82 PRO A CA 1
ATOM 654 C C . PRO A 1 82 ? 14.044 -41.424 2.462 1.00 61.78 82 PRO A C 1
ATOM 656 O O . PRO A 1 82 ? 12.981 -42.001 2.219 1.00 61.78 82 PRO A O 1
ATOM 659 N N . PRO A 1 83 ? 15.193 -42.112 2.614 1.00 57.28 83 PRO A N 1
ATOM 660 C CA . PRO A 1 83 ? 15.197 -43.565 2.668 1.00 57.28 83 PRO A CA 1
ATOM 661 C C . PRO A 1 83 ? 14.290 -43.996 3.822 1.00 57.28 83 PRO A C 1
ATOM 663 O O . PRO A 1 83 ? 14.533 -43.647 4.976 1.00 57.28 83 PRO A O 1
ATOM 666 N N . ASP A 1 84 ? 13.214 -44.677 3.444 1.00 55.69 84 ASP A N 1
ATOM 667 C CA . ASP A 1 84 ? 12.226 -45.362 4.265 1.00 55.69 84 ASP A CA 1
ATOM 668 C C . ASP A 1 84 ? 12.636 -45.563 5.740 1.00 55.69 84 ASP A C 1
ATOM 670 O O . ASP A 1 84 ? 13.542 -46.328 6.075 1.00 55.69 84 ASP A O 1
ATOM 674 N N . GLY A 1 85 ? 11.913 -44.870 6.622 1.00 57.19 85 GLY A N 1
ATOM 675 C CA . GLY A 1 85 ? 11.915 -45.052 8.070 1.00 57.19 85 GLY A CA 1
ATOM 676 C C . GLY A 1 85 ? 10.958 -46.149 8.554 1.00 57.19 85 GLY A C 1
ATOM 677 O O . GLY A 1 85 ? 10.372 -46.005 9.626 1.00 57.19 85 GLY A O 1
ATOM 678 N N . SER A 1 86 ? 10.761 -47.235 7.804 1.00 58.06 86 SER A N 1
ATOM 679 C CA . SER A 1 86 ? 9.991 -48.408 8.229 1.00 58.06 86 SER A CA 1
ATOM 680 C C . SER A 1 86 ? 10.879 -49.428 8.941 1.00 58.06 86 SER A C 1
ATOM 682 O O . SER A 1 86 ? 11.369 -50.405 8.373 1.00 58.06 86 SER A O 1
ATOM 684 N N . GLY A 1 87 ? 11.028 -49.224 10.245 1.00 43.59 87 GLY A N 1
ATOM 685 C CA . GLY A 1 87 ? 11.604 -50.195 11.166 1.00 43.59 87 GLY A CA 1
ATOM 686 C C . GLY A 1 87 ? 11.145 -49.933 12.592 1.00 43.59 87 GLY A C 1
ATOM 687 O O . GLY A 1 87 ? 11.975 -49.788 13.481 1.00 43.59 87 GLY A O 1
ATOM 688 N N . ALA A 1 88 ? 9.836 -49.811 12.820 1.00 51.75 88 ALA A N 1
ATOM 689 C CA . ALA A 1 88 ? 9.283 -49.793 14.170 1.00 51.75 88 ALA A CA 1
ATOM 690 C C . ALA A 1 88 ? 9.187 -51.238 14.702 1.00 51.75 88 ALA A C 1
ATOM 692 O O . ALA A 1 88 ? 8.358 -51.998 14.196 1.00 51.75 88 ALA A O 1
ATOM 693 N N . PRO A 1 89 ? 9.972 -51.665 15.713 1.00 43.41 89 PRO A N 1
ATOM 694 C CA . PRO A 1 89 ? 9.615 -52.852 16.468 1.00 43.41 89 PRO A CA 1
ATOM 695 C C . PRO A 1 89 ? 8.450 -52.496 17.395 1.00 43.41 89 PRO A C 1
ATOM 697 O O . PRO A 1 89 ? 8.526 -51.567 18.202 1.00 43.41 89 PRO A O 1
ATOM 700 N N . GLY A 1 90 ? 7.356 -53.240 17.254 1.00 44.8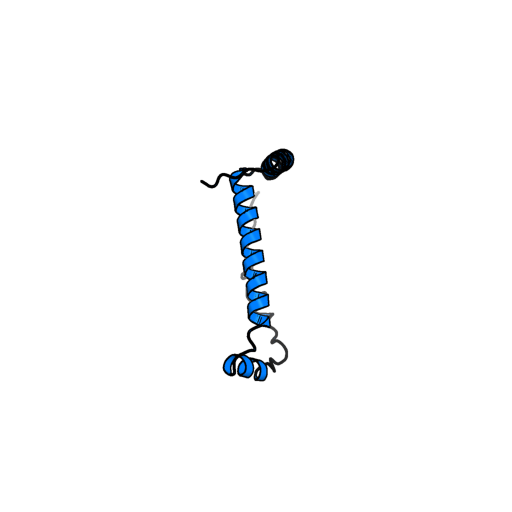4 90 GLY A N 1
ATOM 701 C CA . GLY A 1 90 ? 6.206 -53.150 18.138 1.00 44.84 90 GLY A CA 1
ATOM 702 C C . GLY A 1 90 ? 6.585 -53.371 19.605 1.00 44.84 90 GLY A C 1
ATOM 703 O O . GLY A 1 90 ? 7.356 -54.258 19.966 1.00 44.84 90 GLY A O 1
ATOM 704 N N .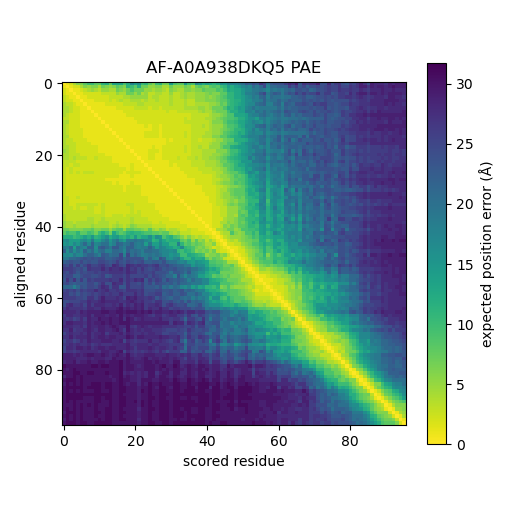 SER A 1 91 ? 5.993 -52.558 20.463 1.00 44.00 91 SER A N 1
ATOM 705 C CA . SER A 1 91 ? 5.751 -52.838 21.877 1.00 44.00 91 SER A CA 1
ATOM 706 C C . SER A 1 91 ? 4.391 -52.223 22.214 1.00 44.00 91 SER A C 1
ATOM 708 O O . SER A 1 91 ? 4.048 -51.225 21.574 1.00 44.00 91 SER A O 1
ATOM 710 N N . PRO A 1 92 ? 3.620 -52.729 23.196 1.00 53.53 92 PRO A N 1
ATOM 711 C CA . PRO A 1 92 ? 3.981 -53.713 24.225 1.00 53.53 92 PRO A CA 1
ATOM 712 C C . PRO A 1 92 ? 2.937 -54.847 24.438 1.00 53.53 92 PRO A C 1
ATOM 714 O O . PRO A 1 92 ? 1.834 -54.810 23.903 1.00 53.53 92 PRO A O 1
ATOM 717 N N . ASP A 1 93 ? 3.301 -55.796 25.3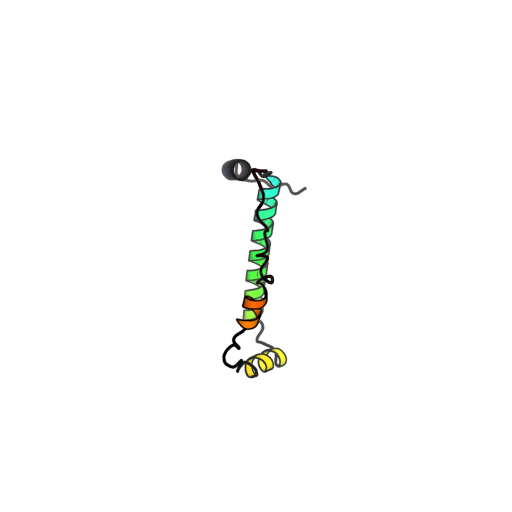11 1.00 41.81 93 ASP A N 1
ATOM 718 C CA . ASP A 1 93 ? 2.461 -56.394 26.375 1.00 41.81 93 ASP A CA 1
ATOM 719 C C . ASP A 1 93 ? 2.178 -57.922 26.365 1.00 41.81 93 ASP A C 1
ATOM 721 O O . ASP A 1 93 ? 1.797 -58.527 25.366 1.00 41.81 93 ASP A O 1
ATOM 725 N N . ALA A 1 94 ? 2.299 -58.466 27.585 1.00 41.31 94 ALA A N 1
ATOM 726 C CA . ALA A 1 94 ? 1.710 -59.669 28.182 1.00 41.31 94 ALA A CA 1
ATOM 727 C C . ALA A 1 94 ? 2.287 -61.095 27.957 1.00 41.31 94 ALA A C 1
ATOM 729 O O . ALA A 1 94 ? 2.287 -61.662 26.869 1.00 41.31 94 ALA A O 1
ATOM 730 N N . ALA A 1 95 ? 2.562 -61.721 29.117 1.00 40.84 95 ALA A N 1
ATOM 731 C CA . ALA A 1 95 ? 2.572 -63.156 29.450 1.00 40.84 95 ALA A CA 1
ATOM 732 C C . ALA A 1 95 ? 3.853 -63.988 29.218 1.00 40.84 95 ALA A C 1
ATOM 734 O O . ALA A 1 95 ? 3.934 -64.786 28.286 1.00 40.84 95 ALA A O 1
ATOM 735 N N . ARG A 1 96 ? 4.770 -63.961 30.196 1.00 40.97 96 ARG 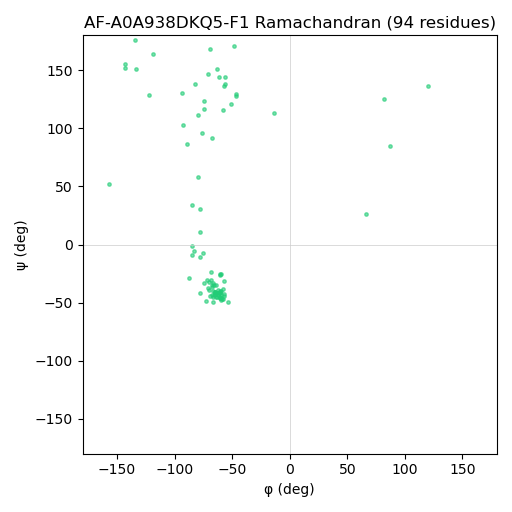A N 1
ATOM 736 C CA . ARG A 1 96 ? 4.969 -65.044 31.190 1.00 40.97 96 ARG A CA 1
ATOM 737 C C . ARG A 1 96 ? 6.088 -64.717 32.171 1.00 40.97 96 ARG A C 1
ATOM 739 O O . ARG A 1 96 ? 7.124 -64.191 31.719 1.00 40.97 96 ARG A O 1
#

Solvent-accessible surface area (backbone atoms only — not comparable to full-atom values): 6291 Å² total; per-residue (Å²): 137,89,84,82,92,73,57,69,67,57,55,50,49,46,47,53,49,16,62,76,71,74,48,55,52,70,54,52,52,51,52,52,51,50,54,52,52,52,51,54,51,50,53,51,49,52,52,47,59,73,72,46,74,73,50,78,69,62,44,55,54,60,74,60,63,74,72,61,84,80,76,81,61,61,74,61,66,67,64,74,64,72,84,79,87,86,75,79,81,88,79,87,87,88,89,133

Sequence (96 aa):
MLSFRVATEDAEAATGWAGRLGIDRSQLLRDALRHHLVRLAGERDVDAWLIRPLDERERALADVADWGPAEDWSEWANRSDPPDGSGAPGSPDAAR

pLDDT: mean 77.29, std 17.67, range [40.84, 98.38]